Protein AF-A0A7X8CY61-F1 (afdb_monomer_lite)

Sequence (124 aa):
LLTADPGDLARRIRNAGAVFLGAGAAEVLGDYGTGPNHVLPTGGHARLAGGLSALSFLRVRTWIRIDDPAAATELYRDAAAFARMEGLEAHARAGEARTRWTVDGQGPGTLKTTREKNQDRGFF

pLDDT: mean 85.88, std 19.73, range [34.59, 98.62]

Structure (mmCIF, N/CA/C/O backbone):
data_AF-A0A7X8CY61-F1
#
_entry.id   AF-A0A7X8CY61-F1
#
loop_
_atom_site.group_PDB
_atom_site.id
_atom_site.type_symbol
_atom_site.label_atom_id
_atom_site.label_alt_id
_atom_site.label_comp_id
_atom_site.label_asym_id
_atom_site.label_entity_id
_atom_site.label_seq_id
_atom_site.pdbx_PDB_ins_code
_atom_site.Cartn_x
_atom_site.Cartn_y
_atom_site.Cartn_z
_atom_site.occupancy
_atom_site.B_iso_or_equiv
_atom_site.auth_seq_id
_atom_site.auth_comp_id
_atom_site.auth_asym_id
_atom_site.auth_atom_id
_atom_site.pdbx_PDB_model_num
ATOM 1 N N . LEU A 1 1 ? 9.466 -2.439 -23.579 1.00 96.19 1 LEU A N 1
ATOM 2 C CA . LEU A 1 1 ? 8.445 -2.367 -24.646 1.00 96.19 1 LEU A CA 1
ATOM 3 C C . LEU A 1 1 ? 9.081 -1.734 -25.868 1.00 96.19 1 LEU A C 1
ATOM 5 O O . LEU A 1 1 ? 9.403 -0.553 -25.823 1.00 96.19 1 LEU A O 1
ATOM 9 N N . LEU A 1 2 ? 9.298 -2.521 -26.920 1.00 96.69 2 LEU A N 1
ATOM 10 C CA . LEU A 1 2 ? 9.880 -2.057 -28.178 1.00 96.69 2 LEU A CA 1
ATOM 11 C C . LEU A 1 2 ? 8.815 -2.159 -29.276 1.00 96.69 2 LEU A C 1
ATOM 13 O O . LEU A 1 2 ? 8.692 -3.177 -29.947 1.00 96.69 2 LEU A O 1
ATOM 17 N N . THR A 1 3 ? 7.986 -1.126 -29.380 1.00 95.88 3 THR A N 1
ATOM 18 C CA . THR A 1 3 ? 6.873 -1.012 -30.335 1.00 95.88 3 THR A CA 1
ATOM 19 C C . THR A 1 3 ? 6.821 0.416 -30.878 1.00 95.88 3 THR A C 1
ATOM 21 O O . THR A 1 3 ? 7.485 1.299 -30.335 1.00 95.88 3 THR A O 1
ATOM 24 N N . ALA A 1 4 ? 6.038 0.649 -31.938 1.00 95.62 4 ALA A N 1
ATOM 25 C CA . ALA A 1 4 ? 5.854 1.990 -32.503 1.00 95.62 4 ALA A CA 1
ATOM 26 C C . ALA A 1 4 ? 5.215 2.969 -31.500 1.00 95.62 4 ALA A C 1
ATOM 28 O O . ALA A 1 4 ? 5.624 4.122 -31.431 1.00 95.62 4 ALA A O 1
ATOM 29 N N . ASP A 1 5 ? 4.271 2.484 -30.684 1.00 94.94 5 ASP A N 1
ATOM 30 C CA . ASP A 1 5 ? 3.683 3.231 -29.570 1.00 94.94 5 ASP A CA 1
ATOM 31 C C . ASP A 1 5 ? 3.811 2.429 -28.258 1.00 94.94 5 ASP A C 1
ATOM 33 O O . ASP A 1 5 ? 2.964 1.583 -27.940 1.00 94.94 5 ASP A O 1
ATOM 37 N N . PRO A 1 6 ? 4.913 2.600 -27.506 1.00 96.88 6 PRO A N 1
ATOM 38 C CA . PRO A 1 6 ? 5.101 1.917 -26.231 1.00 96.88 6 PRO A CA 1
ATOM 39 C C . PRO A 1 6 ? 4.254 2.536 -25.110 1.00 96.88 6 PRO A C 1
ATOM 41 O O . PRO A 1 6 ? 3.982 1.851 -24.124 1.00 96.88 6 PRO A O 1
ATOM 44 N N . GLY A 1 7 ? 3.827 3.797 -25.245 1.00 96.25 7 GLY A N 1
ATOM 45 C CA . GLY A 1 7 ? 3.049 4.509 -24.231 1.00 96.25 7 GLY A CA 1
ATOM 46 C C . GLY A 1 7 ? 1.631 3.961 -24.114 1.00 96.25 7 GLY A C 1
ATOM 47 O O . GLY A 1 7 ? 1.171 3.655 -23.010 1.00 96.25 7 GLY A O 1
ATOM 48 N N . ASP A 1 8 ? 0.971 3.740 -25.249 1.00 96.56 8 ASP A N 1
ATOM 49 C CA . ASP A 1 8 ? -0.367 3.149 -25.276 1.00 96.56 8 ASP A CA 1
ATOM 50 C C . ASP A 1 8 ? -0.385 1.712 -24.748 1.00 96.56 8 ASP A C 1
ATOM 52 O O . ASP A 1 8 ? -1.303 1.316 -24.023 1.00 96.56 8 ASP A O 1
ATOM 56 N N . LEU A 1 9 ? 0.660 0.929 -25.032 1.00 96.25 9 LEU A N 1
ATOM 57 C CA . LEU A 1 9 ? 0.784 -0.411 -24.467 1.00 96.25 9 LEU A CA 1
ATOM 58 C C . LEU A 1 9 ? 1.061 -0.370 -22.957 1.00 96.25 9 LEU A C 1
ATOM 60 O O . LEU A 1 9 ? 0.472 -1.157 -22.216 1.00 96.25 9 LEU A O 1
ATOM 64 N N . ALA A 1 10 ? 1.898 0.559 -22.487 1.00 97.12 10 ALA A N 1
ATOM 65 C CA . ALA A 1 10 ? 2.200 0.715 -21.066 1.00 97.12 10 ALA A CA 1
ATOM 66 C C . ALA A 1 10 ? 0.944 0.999 -20.232 1.00 97.12 10 ALA A C 1
ATOM 68 O O . ALA A 1 10 ? 0.770 0.399 -19.174 1.00 97.12 10 ALA A O 1
ATOM 69 N N . ARG A 1 11 ? 0.017 1.823 -20.741 1.00 96.50 11 ARG A N 1
ATOM 70 C CA . ARG A 1 11 ? -1.273 2.118 -20.081 1.00 96.50 11 ARG A CA 1
ATOM 71 C C . ARG A 1 11 ? -2.155 0.884 -19.870 1.00 96.50 11 ARG A C 1
ATOM 73 O O . ARG A 1 11 ? -3.039 0.899 -19.020 1.00 96.50 11 ARG A O 1
ATOM 80 N N . ARG A 1 12 ? -1.934 -0.184 -20.641 1.00 96.75 12 ARG A N 1
ATOM 81 C CA . ARG A 1 12 ? -2.684 -1.447 -20.548 1.00 96.75 12 ARG A CA 1
ATOM 82 C C . ARG A 1 12 ? -2.034 -2.450 -19.591 1.00 96.75 12 ARG A C 1
ATOM 84 O O . ARG A 1 12 ? -2.643 -3.479 -19.288 1.00 96.75 12 ARG A O 1
ATOM 91 N N . ILE A 1 13 ? -0.811 -2.189 -19.122 1.00 96.56 13 ILE A N 1
ATOM 92 C CA . ILE A 1 13 ? -0.110 -3.054 -18.171 1.00 96.56 13 ILE A CA 1
ATOM 93 C C . ILE A 1 13 ? -0.723 -2.860 -16.788 1.00 96.56 13 ILE A C 1
ATOM 95 O O . ILE A 1 13 ? -0.705 -1.771 -16.229 1.00 96.56 13 ILE A O 1
ATOM 99 N N . ARG A 1 14 ? -1.242 -3.951 -16.219 1.00 96.12 14 ARG A 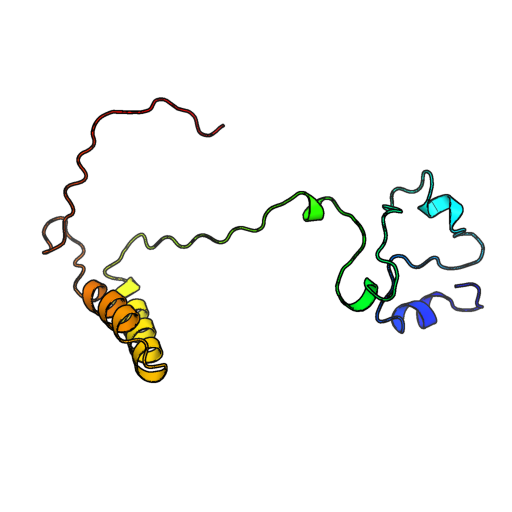N 1
ATOM 100 C CA . ARG A 1 14 ? -1.806 -3.947 -14.861 1.00 96.12 14 ARG A CA 1
ATOM 101 C C . ARG A 1 14 ? -0.771 -4.246 -13.782 1.00 96.12 14 ARG A C 1
ATOM 103 O O . ARG A 1 14 ? -0.904 -3.745 -12.678 1.00 96.12 14 ARG A O 1
ATOM 110 N N . ASN A 1 15 ? 0.217 -5.091 -14.088 1.00 97.06 15 ASN A N 1
ATOM 111 C CA . ASN A 1 15 ? 1.193 -5.582 -13.115 1.00 97.06 15 ASN A CA 1
ATOM 112 C C . ASN A 1 15 ? 2.569 -5.704 -13.777 1.00 97.06 15 ASN A C 1
ATOM 114 O O . ASN A 1 15 ? 2.716 -6.464 -14.736 1.00 97.06 15 ASN A O 1
ATOM 118 N N . ALA A 1 16 ? 3.560 -4.985 -13.259 1.00 96.25 16 ALA A N 1
ATOM 119 C CA . ALA A 1 16 ? 4.965 -5.084 -13.646 1.00 96.25 16 ALA A CA 1
ATOM 120 C C . ALA A 1 16 ? 5.839 -4.528 -12.512 1.00 96.25 16 ALA A C 1
ATOM 122 O O . ALA A 1 16 ? 5.431 -3.583 -11.843 1.00 96.25 16 ALA A O 1
ATOM 123 N N . GLY A 1 17 ? 7.028 -5.103 -12.300 1.00 94.50 17 GLY A N 1
ATOM 124 C CA . GLY A 1 17 ? 7.997 -4.562 -11.338 1.00 94.50 17 GLY A CA 1
ATOM 125 C C . GLY A 1 17 ? 8.614 -3.246 -11.824 1.00 94.50 17 GLY A C 1
ATOM 126 O O . GLY A 1 17 ? 8.672 -2.274 -11.080 1.00 94.50 17 GLY A O 1
ATOM 127 N N . ALA A 1 18 ? 9.001 -3.205 -13.097 1.00 94.88 18 ALA A N 1
ATOM 128 C CA . ALA A 1 18 ? 9.419 -2.009 -13.815 1.00 94.88 18 ALA A CA 1
ATOM 129 C C . ALA A 1 18 ? 8.989 -2.131 -15.283 1.00 94.88 18 ALA A C 1
ATOM 131 O O . ALA A 1 18 ? 8.824 -3.240 -15.800 1.00 94.88 18 ALA A O 1
ATOM 132 N N . VAL A 1 19 ? 8.792 -0.999 -15.958 1.00 95.62 19 VAL A N 1
ATOM 133 C CA . VAL A 1 19 ? 8.431 -0.959 -17.379 1.00 95.62 19 VAL A CA 1
ATOM 134 C C . VAL A 1 19 ? 9.382 -0.020 -18.103 1.00 95.62 19 VAL A C 1
ATOM 136 O O . VAL A 1 19 ? 9.460 1.164 -17.795 1.00 95.62 19 VAL A O 1
ATOM 139 N N . PHE A 1 20 ? 10.068 -0.556 -19.104 1.00 96.31 20 PHE A N 1
ATOM 140 C CA . PHE A 1 20 ? 11.001 0.180 -19.947 1.00 96.31 20 PHE A CA 1
ATOM 141 C C . PHE A 1 20 ? 10.350 0.488 -21.300 1.00 96.31 20 PHE A C 1
ATOM 143 O O . PHE A 1 20 ? 9.766 -0.413 -21.909 1.00 96.31 20 PHE A O 1
ATOM 150 N N . LEU A 1 21 ? 10.406 1.736 -21.775 1.00 96.81 21 LEU A N 1
ATOM 151 C CA . LEU A 1 21 ? 9.644 2.210 -22.941 1.00 96.81 21 LEU A CA 1
ATOM 152 C C . LEU A 1 21 ? 10.563 2.680 -24.078 1.00 96.81 21 LEU A C 1
ATOM 154 O O . LEU A 1 21 ? 11.287 3.659 -23.931 1.00 96.81 21 LEU A O 1
ATOM 158 N N . GLY A 1 22 ? 10.476 2.025 -25.236 1.00 96.38 22 GLY A N 1
ATOM 159 C CA . GLY A 1 22 ? 11.231 2.384 -26.437 1.00 96.38 22 GLY A CA 1
ATOM 160 C C . GLY A 1 22 ? 12.673 1.865 -26.459 1.00 96.38 22 GLY A C 1
ATOM 161 O O . GLY A 1 22 ? 13.167 1.286 -25.495 1.00 96.38 22 GLY A O 1
ATOM 162 N N . ALA A 1 23 ? 13.346 2.069 -27.595 1.00 94.88 23 ALA A N 1
ATOM 163 C CA . ALA A 1 23 ? 14.682 1.527 -27.861 1.00 94.88 23 ALA A CA 1
ATOM 164 C C . ALA A 1 23 ? 15.787 2.115 -26.966 1.00 94.88 23 ALA A C 1
ATOM 166 O O . ALA A 1 23 ? 16.779 1.445 -26.703 1.00 94.88 23 ALA A O 1
ATOM 167 N N . GLY A 1 24 ? 15.620 3.355 -26.496 1.00 94.06 24 GLY A N 1
ATOM 168 C CA . GLY A 1 24 ? 16.599 4.024 -25.633 1.00 94.06 24 GLY A CA 1
ATOM 169 C C . GLY A 1 24 ? 16.525 3.616 -24.159 1.00 94.06 24 GLY A C 1
ATOM 170 O O . GLY A 1 24 ? 17.482 3.831 -23.423 1.00 94.06 24 GLY A O 1
ATOM 171 N N . ALA A 1 25 ? 15.415 3.020 -23.715 1.00 94.31 25 ALA A N 1
ATOM 172 C CA . ALA A 1 25 ? 15.225 2.589 -22.333 1.00 94.31 25 ALA A CA 1
ATOM 173 C C . ALA A 1 25 ? 15.646 1.121 -22.176 1.00 94.31 25 ALA A C 1
ATOM 175 O O . ALA A 1 25 ? 14.808 0.234 -22.038 1.00 94.31 25 ALA A O 1
ATOM 176 N N . ALA A 1 26 ? 16.946 0.843 -22.255 1.00 93.12 26 ALA A N 1
ATOM 177 C CA . ALA A 1 26 ? 17.460 -0.502 -22.011 1.00 93.12 26 ALA A CA 1
ATOM 178 C C . ALA A 1 26 ? 17.366 -0.873 -20.518 1.00 93.12 26 ALA A C 1
ATOM 180 O O . ALA A 1 26 ? 17.545 -0.015 -19.656 1.00 93.12 26 ALA A O 1
ATOM 181 N N . GLU A 1 27 ? 17.141 -2.154 -20.215 1.00 94.81 27 GLU A N 1
ATOM 182 C CA . GLU A 1 27 ? 17.077 -2.685 -18.839 1.00 94.81 27 GLU A CA 1
ATOM 183 C C . GLU A 1 27 ? 18.312 -2.306 -18.011 1.00 94.81 27 GLU A C 1
ATOM 185 O O . GLU A 1 27 ? 18.174 -1.839 -16.885 1.00 94.81 27 GLU A O 1
ATOM 190 N N . VAL A 1 28 ? 19.503 -2.385 -18.618 1.00 94.94 28 VAL A N 1
ATOM 191 C CA . VAL A 1 28 ? 20.785 -2.043 -17.979 1.00 94.94 28 VAL A CA 1
ATOM 192 C C . VAL A 1 28 ? 20.796 -0.645 -17.355 1.00 94.94 28 VAL A C 1
ATOM 194 O O . VAL A 1 28 ? 21.470 -0.420 -16.357 1.00 94.94 28 VAL A O 1
ATOM 197 N N . LEU A 1 29 ? 20.033 0.299 -17.911 1.00 93.81 29 LEU A N 1
ATOM 198 C CA . LEU A 1 29 ? 19.913 1.643 -17.354 1.00 93.81 29 LEU A CA 1
ATOM 199 C C . LEU A 1 29 ? 19.099 1.642 -16.052 1.00 93.81 29 LEU A C 1
ATOM 201 O O . LEU A 1 29 ? 19.397 2.409 -15.140 1.00 93.81 29 LEU A O 1
ATOM 205 N N . GLY A 1 30 ? 18.075 0.794 -15.943 1.00 91.75 30 GLY A N 1
ATOM 206 C CA . GLY A 1 30 ? 17.313 0.608 -14.703 1.00 91.75 30 GLY A CA 1
ATOM 207 C C . GLY A 1 30 ? 18.097 -0.155 -13.643 1.00 91.75 30 GLY A C 1
ATOM 208 O O . GLY A 1 30 ? 17.960 0.143 -12.460 1.00 91.75 30 GLY A O 1
ATOM 209 N N . ASP A 1 31 ? 18.961 -1.074 -14.070 1.00 94.62 31 ASP A N 1
ATOM 210 C CA . ASP A 1 31 ? 19.863 -1.787 -13.167 1.00 94.62 31 ASP A CA 1
ATOM 211 C C . ASP A 1 31 ? 20.984 -0.890 -12.645 1.00 94.62 31 ASP A C 1
ATOM 213 O O . ASP A 1 31 ? 21.441 -1.065 -11.512 1.00 94.62 31 ASP A O 1
ATOM 217 N N . TYR A 1 32 ? 21.412 0.079 -13.461 1.00 93.38 32 TYR A N 1
ATOM 218 C CA . TYR A 1 32 ? 22.556 0.932 -13.180 1.00 93.38 32 TYR A CA 1
ATOM 219 C C . TYR A 1 32 ? 22.323 2.388 -13.599 1.00 93.38 32 TYR A C 1
ATOM 221 O O . TYR A 1 32 ? 22.163 2.721 -14.770 1.00 93.38 32 TYR A O 1
ATOM 229 N N . GLY A 1 33 ? 22.430 3.300 -12.632 1.00 83.69 33 GLY A N 1
ATOM 230 C CA . GLY A 1 33 ? 22.704 4.715 -12.896 1.00 83.69 33 GLY A CA 1
ATOM 231 C C . GLY A 1 33 ? 21.508 5.615 -13.220 1.00 83.69 33 GLY A C 1
ATOM 232 O O . GLY A 1 33 ? 21.680 6.829 -13.152 1.00 83.69 33 GLY A O 1
ATOM 233 N N . THR A 1 34 ? 20.306 5.095 -13.507 1.00 87.00 34 THR A N 1
ATOM 234 C CA . THR A 1 34 ? 19.136 5.969 -13.778 1.00 87.00 34 THR A CA 1
ATOM 235 C C . THR A 1 34 ? 18.214 6.221 -12.587 1.00 87.00 34 THR A C 1
ATOM 237 O O . THR A 1 34 ? 17.336 7.077 -12.679 1.00 87.00 34 THR A O 1
ATOM 240 N N . GLY A 1 35 ? 18.427 5.542 -11.453 1.00 85.06 35 GLY A N 1
ATOM 241 C CA . GLY A 1 35 ? 17.745 5.830 -10.184 1.00 85.06 35 GLY A CA 1
ATOM 242 C C . GLY A 1 35 ? 16.629 4.871 -9.732 1.00 85.06 35 GLY A C 1
ATOM 243 O O . GLY A 1 35 ? 16.442 4.775 -8.516 1.00 85.06 35 GLY A O 1
ATOM 244 N N . PRO A 1 36 ? 15.894 4.142 -10.604 1.00 89.12 36 PRO A N 1
ATOM 245 C CA . PRO A 1 36 ? 14.986 3.088 -10.159 1.00 89.12 36 PRO A CA 1
ATOM 246 C C . PRO A 1 36 ? 15.692 2.014 -9.328 1.00 89.12 36 PRO A C 1
ATOM 248 O O . PRO A 1 36 ? 16.894 1.793 -9.451 1.00 89.12 36 PRO A O 1
ATOM 251 N N . ASN A 1 37 ? 14.926 1.323 -8.485 1.00 93.31 37 ASN A N 1
ATOM 252 C CA . ASN A 1 37 ? 15.444 0.199 -7.719 1.00 93.31 37 ASN A CA 1
ATOM 253 C C . ASN A 1 37 ? 15.272 -1.103 -8.514 1.00 93.31 37 ASN A C 1
ATOM 255 O O . ASN A 1 37 ? 14.149 -1.448 -8.883 1.00 93.31 37 ASN A O 1
ATOM 259 N N . HIS A 1 38 ? 16.362 -1.837 -8.741 1.00 95.69 38 HIS A N 1
ATOM 260 C CA . HIS A 1 38 ? 16.334 -3.110 -9.471 1.00 95.69 38 HIS A CA 1
ATOM 261 C C . HIS A 1 38 ? 15.927 -4.326 -8.617 1.00 95.69 38 HIS A C 1
ATOM 263 O O . HIS A 1 38 ? 15.773 -5.432 -9.132 1.00 95.69 38 HIS A O 1
ATOM 269 N N . VAL A 1 39 ? 15.698 -4.148 -7.309 1.00 97.00 39 VAL A N 1
ATOM 270 C CA . VAL A 1 39 ? 15.140 -5.194 -6.444 1.00 97.00 39 VAL A CA 1
ATOM 271 C C . VAL A 1 39 ? 13.629 -5.228 -6.663 1.00 97.00 39 VAL A C 1
ATOM 273 O O . VAL A 1 39 ? 12.852 -4.531 -6.003 1.00 97.00 39 VAL A O 1
ATOM 276 N N . LEU A 1 40 ? 13.220 -6.027 -7.646 1.00 97.19 40 LEU A N 1
ATOM 277 C CA . LEU A 1 40 ? 11.849 -6.114 -8.141 1.00 97.19 40 LEU A CA 1
ATOM 278 C C . LEU A 1 40 ? 11.188 -7.459 -7.788 1.00 97.19 40 LEU A C 1
ATOM 280 O O . LEU A 1 40 ? 11.870 -8.478 -7.659 1.00 97.19 40 LEU A O 1
ATOM 284 N N . PRO A 1 41 ? 9.850 -7.501 -7.653 1.00 96.25 41 PRO A N 1
ATOM 285 C CA . PRO A 1 41 ? 9.125 -8.737 -7.377 1.00 96.25 41 PRO A CA 1
ATOM 286 C C . PRO A 1 41 ? 9.168 -9.706 -8.569 1.00 96.25 41 PRO A C 1
ATOM 288 O O . PRO A 1 41 ? 8.794 -9.357 -9.690 1.00 96.25 41 PRO A O 1
ATOM 291 N N . THR A 1 42 ? 9.542 -10.959 -8.308 1.00 95.56 42 THR A N 1
ATOM 292 C CA . THR A 1 42 ? 9.602 -12.051 -9.296 1.00 95.56 42 THR A CA 1
ATOM 293 C C . THR A 1 42 ? 8.538 -13.125 -9.013 1.00 95.56 42 THR A C 1
ATOM 295 O O . THR A 1 42 ? 7.732 -13.001 -8.087 1.00 95.56 42 THR A O 1
ATOM 298 N N . GLY A 1 43 ? 8.436 -14.161 -9.855 1.00 96.12 43 GLY A N 1
ATOM 299 C CA . GLY A 1 43 ? 7.477 -15.261 -9.648 1.00 96.12 43 GLY A CA 1
ATOM 300 C C . GLY A 1 43 ? 6.000 -14.831 -9.652 1.00 96.12 43 GLY A C 1
ATOM 301 O O . GLY A 1 43 ? 5.179 -15.444 -8.982 1.00 96.12 43 GLY A O 1
ATOM 302 N N . GLY A 1 44 ? 5.661 -13.739 -10.351 1.00 95.25 44 GLY A N 1
ATOM 303 C CA . GLY A 1 44 ? 4.296 -13.199 -10.422 1.00 95.25 44 GLY A CA 1
ATOM 304 C C . GLY A 1 44 ? 3.891 -12.259 -9.276 1.00 95.25 44 GLY A C 1
ATOM 305 O O . GLY A 1 44 ? 2.773 -11.739 -9.292 1.00 95.25 44 GLY A O 1
ATOM 306 N N . HIS A 1 45 ? 4.783 -11.973 -8.322 1.00 96.81 45 HIS A N 1
ATOM 307 C CA . HIS A 1 45 ? 4.481 -11.130 -7.155 1.00 96.81 45 HIS A CA 1
ATOM 308 C C . HIS A 1 45 ? 4.247 -9.649 -7.479 1.00 96.81 45 HIS A C 1
ATOM 310 O O . HIS A 1 45 ? 3.685 -8.937 -6.651 1.00 96.81 45 HIS A O 1
ATOM 316 N N . ALA A 1 46 ? 4.555 -9.198 -8.702 1.00 96.88 46 ALA A N 1
ATOM 317 C CA . ALA A 1 46 ? 4.182 -7.866 -9.189 1.00 96.88 46 ALA A CA 1
ATOM 318 C C . ALA A 1 46 ? 2.658 -7.609 -9.165 1.00 96.88 46 ALA A C 1
ATOM 320 O O . ALA A 1 46 ? 2.221 -6.478 -9.340 1.00 96.88 46 ALA A O 1
ATOM 321 N N . ARG A 1 47 ? 1.839 -8.655 -8.965 1.00 96.56 47 ARG A N 1
ATOM 322 C CA . ARG A 1 47 ? 0.386 -8.561 -8.740 1.00 96.56 47 ARG A CA 1
ATOM 323 C C . ARG A 1 47 ? -0.007 -8.120 -7.328 1.00 96.56 47 ARG A C 1
ATOM 325 O O . ARG A 1 47 ? -1.167 -7.792 -7.110 1.00 96.56 47 ARG A O 1
ATOM 332 N N . LEU A 1 48 ? 0.917 -8.216 -6.373 1.00 95.81 48 LEU A N 1
ATOM 333 C CA . LEU A 1 48 ? 0.657 -8.050 -4.940 1.00 95.81 48 LEU A CA 1
ATOM 334 C C . LEU A 1 48 ? 1.522 -6.953 -4.315 1.00 95.81 48 LEU A C 1
ATOM 336 O O . LEU A 1 48 ? 1.104 -6.333 -3.342 1.00 95.81 48 LEU A O 1
ATOM 340 N N . ALA A 1 49 ? 2.721 -6.726 -4.852 1.00 94.12 49 ALA A N 1
ATOM 341 C CA . ALA A 1 49 ? 3.678 -5.767 -4.322 1.00 94.12 49 ALA A CA 1
ATOM 342 C C . ALA A 1 49 ? 4.408 -5.023 -5.447 1.00 94.12 49 ALA A C 1
ATOM 344 O O . ALA A 1 49 ? 4.553 -5.536 -6.557 1.00 94.12 49 ALA A O 1
ATOM 345 N N . GLY A 1 50 ? 4.887 -3.818 -5.133 1.00 94.31 50 GLY A N 1
ATOM 346 C CA . GLY A 1 50 ? 5.835 -3.081 -5.968 1.00 94.31 50 GLY A CA 1
ATOM 347 C C . GLY A 1 50 ? 7.286 -3.507 -5.723 1.00 94.31 50 GLY A C 1
ATOM 348 O O . GLY A 1 50 ? 7.564 -4.373 -4.892 1.00 94.31 50 GLY A O 1
ATOM 349 N N . GLY A 1 51 ? 8.214 -2.876 -6.446 1.00 94.94 51 GLY A N 1
ATOM 350 C CA . GLY A 1 51 ? 9.651 -2.974 -6.174 1.00 94.94 51 GLY A CA 1
ATOM 351 C C . GLY A 1 51 ? 10.049 -2.392 -4.815 1.00 94.94 51 GLY A C 1
ATOM 352 O O . GLY A 1 51 ? 9.277 -1.672 -4.173 1.00 94.94 51 GLY A O 1
ATOM 353 N N . LEU A 1 52 ? 11.275 -2.693 -4.385 1.00 95.94 52 LEU A N 1
ATOM 354 C CA . LEU A 1 52 ? 11.858 -2.113 -3.179 1.00 95.94 52 LEU A CA 1
ATOM 355 C C . LEU A 1 52 ? 11.875 -0.581 -3.288 1.00 95.94 52 LEU A C 1
ATOM 357 O O . LEU A 1 52 ? 12.315 -0.012 -4.285 1.00 95.94 52 LEU A O 1
ATOM 361 N N . SER A 1 53 ? 11.404 0.100 -2.248 1.00 94.81 53 SER A N 1
ATOM 362 C CA . SER A 1 53 ? 11.354 1.563 -2.199 1.00 94.81 53 SER A CA 1
ATOM 363 C C . SER A 1 53 ? 11.682 2.068 -0.799 1.00 94.81 53 SER A C 1
ATOM 365 O O . SER A 1 53 ? 11.769 1.284 0.145 1.00 94.81 53 SER A O 1
ATOM 367 N N . ALA A 1 54 ? 11.806 3.386 -0.628 1.00 95.62 54 ALA A N 1
ATOM 368 C CA . ALA A 1 54 ? 11.945 3.983 0.702 1.00 95.62 54 ALA A CA 1
ATOM 369 C C . ALA A 1 54 ? 10.806 3.551 1.650 1.00 95.62 54 ALA A C 1
ATOM 371 O O . ALA A 1 54 ? 11.046 3.308 2.830 1.00 95.62 54 ALA A O 1
ATOM 372 N N . LEU A 1 55 ? 9.587 3.361 1.123 1.00 94.94 55 LEU A N 1
ATOM 373 C CA . LEU A 1 55 ? 8.431 2.907 1.901 1.00 94.94 55 LEU A CA 1
ATOM 374 C C . LEU A 1 55 ? 8.622 1.500 2.481 1.00 94.94 55 LEU A C 1
ATOM 376 O O . LEU A 1 55 ? 8.064 1.204 3.533 1.00 94.94 55 LEU A O 1
ATOM 380 N N . SER A 1 56 ? 9.435 0.651 1.846 1.00 95.69 56 SER A N 1
ATOM 381 C CA . SER A 1 56 ? 9.750 -0.694 2.343 1.00 95.69 56 SER A CA 1
ATOM 382 C C . SER A 1 56 ? 10.523 -0.673 3.666 1.00 95.69 56 SER A C 1
ATOM 384 O O . SER A 1 56 ? 10.496 -1.656 4.403 1.00 95.69 56 SER A O 1
ATOM 386 N N . PHE A 1 57 ? 11.182 0.444 3.984 1.00 96.56 57 PHE A N 1
ATOM 387 C CA . PHE A 1 57 ? 11.927 0.644 5.229 1.00 96.56 57 PHE A CA 1
ATOM 388 C C . PHE A 1 57 ? 11.123 1.406 6.290 1.00 96.56 57 PHE A C 1
ATOM 390 O O . PHE A 1 57 ? 11.597 1.587 7.411 1.00 96.56 57 PHE A O 1
ATOM 397 N N . LEU A 1 58 ? 9.902 1.842 5.967 1.00 97.12 58 LEU A N 1
ATOM 398 C CA . LEU A 1 58 ? 9.018 2.529 6.901 1.00 97.12 58 LEU A CA 1
ATOM 399 C C . LEU A 1 58 ? 8.003 1.559 7.516 1.00 97.12 58 LEU A C 1
ATOM 401 O O . LEU A 1 58 ? 7.587 0.567 6.919 1.00 97.12 58 LEU A O 1
ATOM 405 N N . ARG A 1 59 ? 7.551 1.882 8.730 1.00 96.38 59 ARG A N 1
ATOM 406 C CA . ARG A 1 59 ? 6.400 1.231 9.367 1.00 96.38 59 ARG A CA 1
ATOM 407 C C . ARG A 1 59 ? 5.241 2.215 9.429 1.00 96.38 59 ARG A C 1
ATOM 409 O O . ARG A 1 59 ? 5.309 3.198 10.162 1.00 96.38 59 ARG A O 1
ATOM 416 N N . VAL A 1 60 ? 4.172 1.933 8.687 1.00 95.81 60 VAL A N 1
ATOM 417 C CA . VAL A 1 60 ? 2.933 2.720 8.756 1.00 95.81 60 VAL A CA 1
ATOM 418 C C . VAL A 1 60 ? 2.260 2.466 10.106 1.00 95.81 60 VAL A C 1
ATOM 420 O O . VAL A 1 60 ? 2.009 1.319 10.472 1.00 95.81 60 VAL A O 1
ATOM 423 N N . ARG A 1 61 ? 1.983 3.536 10.858 1.00 96.50 61 ARG A N 1
ATOM 424 C CA . ARG A 1 61 ? 1.290 3.492 12.153 1.00 96.50 61 ARG A CA 1
ATOM 425 C C . ARG A 1 61 ? 0.161 4.511 12.163 1.00 96.50 61 ARG A C 1
ATOM 427 O O . ARG A 1 61 ? 0.376 5.665 11.807 1.00 96.50 61 ARG A O 1
ATOM 434 N N . THR A 1 62 ? -1.011 4.094 12.621 1.00 96.94 62 THR A N 1
ATOM 435 C CA . THR A 1 62 ? -2.164 4.972 12.842 1.00 96.94 62 THR A CA 1
ATOM 436 C C . THR A 1 62 ? -2.314 5.273 14.327 1.00 96.94 62 THR A C 1
ATOM 438 O O . THR A 1 62 ? -2.093 4.399 15.166 1.00 96.94 62 THR A O 1
ATOM 441 N N . TRP A 1 63 ? -2.717 6.500 14.649 1.00 96.62 63 TRP A N 1
ATOM 442 C CA . TRP A 1 63 ? -2.930 6.956 16.020 1.00 96.62 63 TRP A CA 1
ATOM 443 C C . TRP A 1 63 ? -4.290 7.636 16.120 1.00 96.62 63 TRP A C 1
ATOM 445 O O . TRP A 1 63 ? -4.668 8.384 15.221 1.00 96.62 63 TRP A O 1
ATOM 455 N N . ILE A 1 64 ? -5.005 7.390 17.216 1.00 95.44 64 ILE A N 1
ATOM 456 C CA . ILE A 1 64 ? -6.273 8.052 17.528 1.00 95.44 64 ILE A CA 1
ATOM 457 C C . ILE A 1 64 ? -6.124 8.692 18.905 1.00 95.44 64 ILE A C 1
ATOM 459 O O . ILE A 1 64 ? -5.713 8.030 19.859 1.00 95.44 64 ILE A O 1
ATOM 463 N N . ARG A 1 65 ? -6.456 9.980 18.997 1.00 94.50 65 ARG A N 1
ATOM 464 C CA . ARG A 1 65 ? -6.508 10.747 20.243 1.00 94.50 65 ARG A CA 1
ATOM 465 C C . ARG A 1 65 ? -7.864 11.438 20.323 1.00 94.50 65 ARG A C 1
ATOM 467 O O . ARG A 1 65 ? -8.262 12.098 19.369 1.00 94.50 65 ARG A O 1
ATOM 474 N N . ILE A 1 66 ? -8.548 11.268 21.450 1.00 90.62 66 ILE A N 1
ATOM 475 C CA . ILE A 1 66 ? -9.802 11.954 21.766 1.00 90.62 66 ILE A CA 1
ATOM 476 C C . ILE A 1 66 ? -9.489 12.938 22.890 1.00 90.62 66 ILE A C 1
ATOM 478 O O . ILE A 1 66 ? -9.239 12.520 24.019 1.00 90.62 66 ILE A O 1
ATOM 482 N N . ASP A 1 67 ? -9.449 14.225 22.548 1.00 90.50 67 ASP A N 1
ATOM 483 C CA . ASP A 1 67 ? -9.102 15.299 23.489 1.00 90.50 67 ASP A CA 1
ATOM 484 C C . ASP A 1 67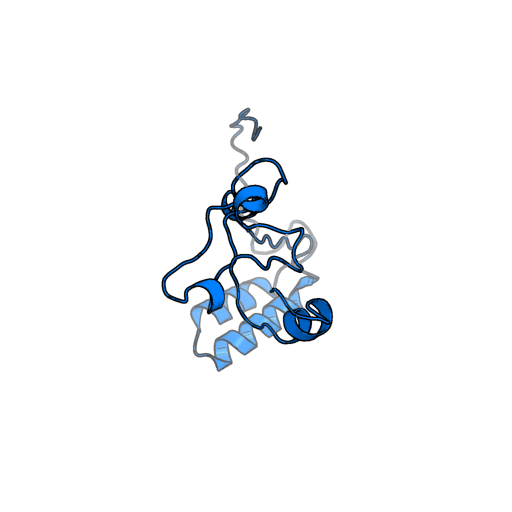 ? -10.271 15.676 24.403 1.00 90.50 67 ASP A C 1
ATOM 486 O O . ASP A 1 67 ? -10.059 16.004 25.567 1.00 90.50 67 ASP A O 1
ATOM 490 N N . ASP A 1 68 ? -11.499 15.558 23.895 1.00 90.50 68 ASP A N 1
ATOM 491 C CA . ASP A 1 68 ? -12.729 15.715 24.666 1.00 90.50 68 ASP A CA 1
ATOM 492 C C . ASP A 1 68 ? -13.560 14.421 24.589 1.00 90.50 68 ASP A C 1
ATOM 494 O O . ASP A 1 68 ? -14.314 14.201 23.633 1.00 90.50 68 ASP A O 1
ATOM 498 N N . PRO A 1 69 ? -13.417 13.524 25.582 1.00 91.06 69 PRO A N 1
ATOM 499 C CA . PRO A 1 69 ? -14.210 12.305 25.649 1.00 91.06 69 PRO A CA 1
ATOM 500 C C . PRO A 1 69 ? -15.716 12.556 25.768 1.00 91.06 69 PRO A C 1
ATOM 502 O O . PRO A 1 69 ? -16.486 11.721 25.303 1.00 91.06 69 PRO A O 1
ATOM 505 N N . ALA A 1 70 ? -16.150 13.673 26.358 1.00 90.56 70 ALA A N 1
ATOM 506 C CA . ALA A 1 70 ? -17.572 13.977 26.485 1.00 90.56 70 ALA A CA 1
ATOM 507 C C . ALA A 1 70 ? -18.174 14.321 25.115 1.00 90.56 70 ALA A C 1
ATOM 509 O O . ALA A 1 70 ? -19.224 13.784 24.754 1.00 90.56 70 ALA A O 1
ATOM 510 N N . ALA A 1 71 ? -17.470 15.118 24.306 1.00 92.06 71 ALA A N 1
ATOM 511 C CA . ALA A 1 71 ? -17.867 15.405 22.926 1.00 92.06 71 ALA A CA 1
ATOM 512 C C . ALA A 1 71 ? -17.871 14.153 22.023 1.00 92.06 71 ALA A C 1
ATOM 514 O O . ALA A 1 71 ? -18.630 14.090 21.059 1.00 92.06 71 ALA A O 1
ATOM 515 N N . ALA A 1 72 ? -17.073 13.129 22.348 1.00 95.00 72 ALA A N 1
ATOM 516 C CA . ALA A 1 72 ? -17.033 11.859 21.616 1.00 95.00 72 ALA A CA 1
ATOM 517 C C . ALA A 1 72 ? -18.121 10.844 22.034 1.00 95.00 72 ALA A C 1
ATOM 519 O O . ALA A 1 72 ? -18.086 9.696 21.589 1.00 95.00 72 ALA A O 1
ATOM 520 N N . THR A 1 73 ? -19.089 11.232 22.872 1.00 94.62 73 THR A N 1
ATOM 521 C CA . THR A 1 73 ? -20.114 10.317 23.409 1.00 94.62 73 THR A CA 1
ATOM 522 C C . THR A 1 73 ? -20.873 9.551 22.326 1.00 94.62 73 THR A C 1
ATOM 524 O O . THR A 1 73 ? -21.047 8.339 22.463 1.00 94.62 73 THR A O 1
ATOM 527 N N . GLU A 1 74 ? -21.280 10.211 21.240 1.00 96.12 74 GLU A N 1
ATOM 528 C CA . GLU A 1 74 ? -21.996 9.537 20.147 1.00 96.12 74 GLU A CA 1
ATOM 529 C C . GLU A 1 74 ? -21.111 8.513 19.422 1.00 96.12 74 GLU A C 1
ATOM 531 O O . GLU A 1 74 ? -21.559 7.401 19.168 1.00 96.12 74 GLU A O 1
ATOM 536 N N . LEU A 1 75 ? -19.816 8.797 19.225 1.00 96.56 75 LEU A N 1
ATOM 537 C CA . LEU A 1 75 ? -18.876 7.824 18.648 1.00 96.56 75 LEU A CA 1
ATOM 538 C C . LEU A 1 75 ? -18.753 6.564 19.515 1.00 96.56 75 LEU A C 1
ATOM 540 O O . LEU A 1 75 ? -18.659 5.452 18.994 1.00 96.56 75 LEU A O 1
ATOM 544 N N . TYR A 1 76 ? -18.764 6.7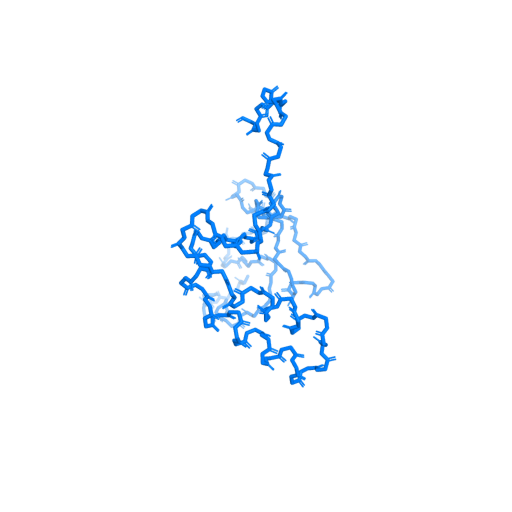14 20.843 1.00 97.19 76 TYR A N 1
ATOM 545 C CA . TYR A 1 76 ? -18.751 5.565 21.749 1.00 97.19 76 TYR A CA 1
ATOM 546 C C . TYR A 1 76 ? -20.054 4.761 21.699 1.00 97.19 76 TYR A C 1
ATOM 548 O O . TYR A 1 76 ? -20.005 3.535 21.823 1.00 97.19 76 TYR A O 1
ATOM 556 N N . ARG A 1 77 ? -21.203 5.428 21.516 1.00 97.38 77 ARG A N 1
ATOM 557 C CA . ARG A 1 77 ? -22.511 4.772 21.354 1.00 97.38 77 ARG A CA 1
ATOM 558 C C . ARG A 1 77 ? -22.577 3.989 20.048 1.00 97.38 77 ARG A C 1
ATOM 560 O O . ARG A 1 77 ? -22.948 2.819 20.080 1.00 97.38 77 ARG A O 1
ATOM 567 N N . ASP A 1 78 ? -22.137 4.589 18.948 1.00 98.06 78 ASP A N 1
ATOM 568 C CA . ASP A 1 78 ? -22.086 3.939 17.637 1.00 98.06 78 ASP A CA 1
ATOM 569 C C . ASP A 1 78 ? -21.177 2.710 17.672 1.00 98.06 78 ASP A C 1
ATOM 571 O O . ASP A 1 78 ? -21.589 1.611 17.298 1.00 98.06 78 A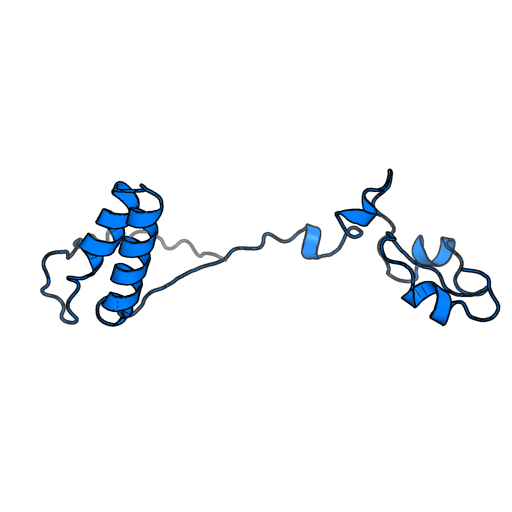SP A O 1
ATOM 575 N N . ALA A 1 79 ? -19.959 2.860 18.206 1.00 97.94 79 ALA A N 1
ATOM 576 C CA . ALA A 1 79 ? -19.024 1.747 18.351 1.00 97.94 79 ALA A CA 1
ATOM 577 C C . ALA A 1 79 ? -19.611 0.611 19.204 1.00 97.94 79 ALA A C 1
ATOM 579 O O . ALA A 1 79 ? -19.419 -0.564 18.885 1.00 97.94 79 ALA A O 1
ATOM 580 N N . ALA A 1 80 ? -20.354 0.940 20.266 1.00 98.31 80 ALA A N 1
ATOM 581 C CA . ALA A 1 80 ? -21.013 -0.065 21.087 1.00 98.31 80 ALA A CA 1
ATOM 582 C C . ALA A 1 80 ? -22.156 -0.777 20.350 1.00 98.31 80 ALA A C 1
ATOM 584 O O . ALA A 1 80 ? -22.280 -1.998 20.457 1.00 98.31 80 ALA A O 1
ATOM 585 N N . ALA A 1 81 ? -22.955 -0.043 19.573 1.00 98.44 81 ALA A N 1
ATOM 586 C CA . ALA A 1 81 ? -24.027 -0.610 18.764 1.00 98.44 81 ALA A CA 1
ATOM 587 C C . ALA A 1 81 ? -23.481 -1.576 17.700 1.00 98.44 81 ALA A C 1
ATOM 589 O O . ALA A 1 81 ? -23.963 -2.707 17.606 1.00 98.44 81 ALA A O 1
ATOM 590 N N . PHE A 1 82 ? -22.431 -1.184 16.967 1.00 98.62 82 PHE A N 1
ATOM 591 C CA . PHE A 1 82 ? -21.749 -2.072 16.017 1.00 98.62 82 PHE A CA 1
ATOM 592 C C . PHE A 1 82 ? -21.196 -3.320 16.705 1.00 98.62 82 PHE A C 1
ATOM 594 O O . PHE A 1 82 ? -21.479 -4.435 16.271 1.00 98.62 82 PHE A O 1
ATOM 601 N N . ALA A 1 83 ? -20.509 -3.156 17.838 1.00 98.56 83 ALA A N 1
ATOM 602 C CA . ALA A 1 83 ? -19.975 -4.286 18.589 1.00 98.56 83 ALA A CA 1
ATOM 603 C C . ALA A 1 83 ? -21.071 -5.263 19.056 1.00 98.56 83 ALA A C 1
ATOM 605 O O . ALA A 1 83 ? -20.850 -6.473 19.038 1.00 98.56 83 ALA A O 1
ATOM 606 N N . ARG A 1 84 ? -22.266 -4.780 19.436 1.00 98.25 84 ARG A N 1
ATOM 607 C CA . ARG A 1 84 ? -23.404 -5.659 19.775 1.00 98.25 84 ARG A CA 1
ATOM 608 C C . ARG A 1 84 ? -23.934 -6.410 18.555 1.00 98.25 84 ARG A C 1
ATOM 610 O O . ARG A 1 84 ? -24.214 -7.599 18.677 1.00 98.25 84 ARG A O 1
ATOM 617 N N . MET A 1 85 ? -24.036 -5.757 17.396 1.00 98.50 85 MET A N 1
ATOM 618 C CA . MET A 1 85 ? -24.454 -6.416 16.149 1.00 98.50 85 MET A CA 1
ATOM 619 C C . MET A 1 85 ? -23.475 -7.516 15.713 1.00 98.50 85 MET A C 1
ATOM 621 O O . MET A 1 85 ? -23.899 -8.527 15.164 1.00 98.50 85 MET A O 1
ATOM 625 N N . GLU A 1 86 ? -22.186 -7.357 16.015 1.00 98.50 86 GLU A N 1
ATOM 626 C CA . GLU A 1 86 ? -21.141 -8.354 15.748 1.00 98.50 86 GLU A CA 1
ATOM 627 C C . GLU A 1 86 ? -21.016 -9.437 16.842 1.00 98.50 86 GLU A C 1
ATOM 629 O O . GLU A 1 86 ? -20.203 -10.352 16.720 1.00 98.50 86 GLU A O 1
ATOM 634 N N . GLY A 1 87 ? -21.798 -9.359 17.928 1.00 98.19 87 GLY A N 1
ATOM 635 C CA . GLY A 1 87 ? -21.722 -10.296 19.058 1.00 98.19 87 GLY A CA 1
ATOM 636 C C . GLY A 1 87 ? -20.508 -10.094 19.982 1.00 98.19 87 GLY A C 1
ATOM 637 O O . GLY A 1 87 ? -20.187 -10.967 20.789 1.00 98.19 87 GLY A O 1
ATO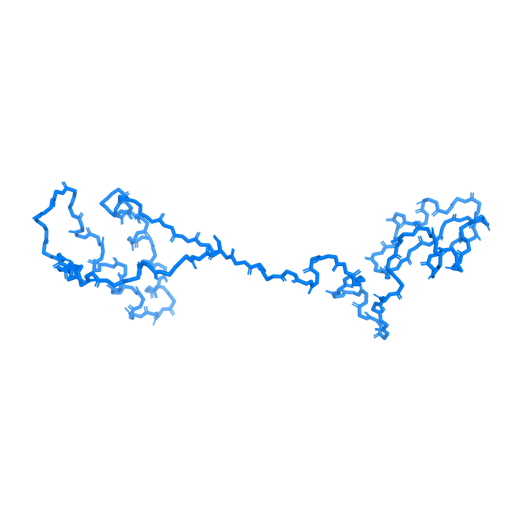M 638 N N . LEU A 1 88 ? -19.830 -8.946 19.903 1.00 98.56 88 LEU A N 1
ATOM 639 C CA . LEU A 1 88 ? -18.626 -8.602 20.667 1.00 98.56 88 LEU A CA 1
ATOM 640 C C . LEU A 1 88 ? -18.960 -7.829 21.957 1.00 98.56 88 LEU A C 1
ATOM 642 O O . LEU A 1 88 ? -18.628 -6.652 22.117 1.00 98.56 88 LEU A O 1
ATOM 646 N N . GLU A 1 89 ? -19.573 -8.503 22.932 1.00 98.25 89 GLU A N 1
ATOM 647 C CA . GLU A 1 89 ? -20.101 -7.866 24.155 1.00 98.25 89 GLU A CA 1
ATOM 648 C C . GLU A 1 89 ? -19.047 -7.076 24.960 1.00 98.25 89 GLU A C 1
ATOM 650 O O . GLU A 1 89 ? -19.332 -5.999 25.485 1.00 98.25 89 GLU A O 1
ATOM 655 N N . ALA A 1 90 ? -17.805 -7.567 25.043 1.00 98.19 90 ALA A N 1
ATOM 656 C CA . ALA A 1 90 ? -16.734 -6.864 25.755 1.00 98.19 90 ALA A CA 1
ATOM 657 C C . ALA A 1 90 ? -16.365 -5.522 25.092 1.00 98.19 90 ALA A C 1
ATOM 659 O O . ALA A 1 90 ? -16.091 -4.545 25.791 1.00 98.19 90 ALA A O 1
ATOM 660 N N . HIS A 1 91 ? -16.400 -5.455 23.757 1.00 98.19 91 HIS A N 1
ATOM 661 C CA . HIS A 1 91 ? -16.156 -4.218 23.013 1.00 98.19 91 HIS A CA 1
ATOM 662 C C . HIS A 1 91 ? -17.316 -3.236 23.205 1.00 98.19 91 HIS A C 1
ATOM 664 O O . HIS A 1 91 ? -17.079 -2.058 23.476 1.00 98.19 91 HIS A O 1
ATOM 670 N N . ALA A 1 92 ? -18.560 -3.729 23.174 1.00 98.38 92 ALA A N 1
ATOM 671 C CA . ALA A 1 92 ? -19.742 -2.907 23.416 1.00 98.38 92 ALA A CA 1
ATOM 672 C C . ALA A 1 92 ? -19.705 -2.230 24.789 1.00 98.38 92 ALA A C 1
ATOM 674 O O . ALA A 1 92 ? -19.814 -1.007 24.902 1.00 98.38 92 ALA A O 1
ATOM 675 N N . ARG A 1 93 ? -19.429 -3.015 25.835 1.00 97.38 93 ARG A N 1
ATOM 676 C CA . ARG A 1 93 ? -19.288 -2.503 27.204 1.00 97.38 93 ARG A CA 1
ATOM 677 C C . ARG A 1 93 ? -18.152 -1.493 27.337 1.00 97.38 93 ARG A C 1
ATOM 679 O O . ARG A 1 93 ? -18.270 -0.550 28.116 1.00 97.38 93 ARG A O 1
ATOM 686 N N . ALA A 1 94 ? -17.058 -1.663 26.590 1.00 96.12 94 ALA A N 1
ATOM 687 C CA . ALA A 1 94 ? -15.955 -0.708 26.596 1.00 96.12 94 ALA A CA 1
ATOM 688 C C . ALA A 1 94 ? -16.368 0.663 26.024 1.00 96.12 94 ALA A C 1
ATOM 690 O O . ALA A 1 94 ? -15.944 1.686 26.571 1.00 96.12 94 ALA A O 1
ATOM 691 N N . GLY A 1 95 ? -17.199 0.695 24.977 1.00 95.38 95 GLY A N 1
ATOM 692 C CA . GLY A 1 95 ? -17.802 1.925 24.452 1.00 95.38 95 GLY A CA 1
ATOM 693 C C . GLY A 1 95 ? -18.790 2.546 25.442 1.00 95.38 95 GLY A C 1
ATOM 694 O O . GLY A 1 95 ? -18.620 3.690 25.855 1.00 95.38 95 GLY A O 1
ATOM 695 N N . GLU A 1 96 ? -19.756 1.768 25.932 1.00 96.00 96 GLU A N 1
ATOM 696 C CA . GLU A 1 96 ? -20.787 2.221 26.885 1.00 96.00 96 GLU A CA 1
ATOM 697 C C . GLU A 1 96 ? -20.212 2.752 28.205 1.00 96.00 96 GLU A C 1
ATOM 699 O O . GLU A 1 96 ? -20.726 3.706 28.788 1.00 96.00 96 GLU A O 1
ATOM 704 N N . ALA A 1 97 ? -19.112 2.173 28.693 1.00 93.94 97 ALA A N 1
ATOM 705 C CA . ALA A 1 97 ? -18.417 2.689 29.870 1.00 93.94 97 ALA A CA 1
ATOM 706 C C . ALA A 1 97 ? -17.916 4.130 29.670 1.00 93.94 97 ALA A C 1
ATOM 708 O O . ALA A 1 97 ? -17.767 4.867 30.644 1.00 93.94 97 ALA A O 1
ATOM 709 N N . ARG A 1 98 ? -17.683 4.539 28.417 1.00 93.31 98 ARG A N 1
ATOM 710 C CA . ARG A 1 98 ? -17.179 5.858 28.028 1.00 93.31 98 ARG A CA 1
ATOM 711 C C . ARG A 1 98 ? -18.278 6.821 27.560 1.00 93.31 98 ARG A C 1
ATOM 713 O O . ARG A 1 98 ? -17.981 7.957 27.226 1.00 93.31 98 ARG A O 1
ATOM 720 N N . THR A 1 99 ? -19.557 6.460 27.615 1.00 92.00 99 THR A N 1
ATOM 721 C CA . THR A 1 99 ? -20.636 7.428 27.318 1.00 92.00 99 THR A CA 1
ATOM 722 C C . THR A 1 99 ? -20.967 8.338 28.501 1.00 92.00 99 THR A C 1
ATOM 724 O O . THR A 1 99 ? -21.875 9.157 28.414 1.00 92.00 99 THR A O 1
ATOM 727 N N . ARG A 1 100 ? -20.299 8.140 29.645 1.00 84.12 100 ARG A N 1
ATOM 728 C CA . ARG A 1 100 ? -20.543 8.863 30.902 1.00 84.12 100 ARG A CA 1
ATOM 729 C C . ARG A 1 100 ? -19.414 9.828 31.276 1.00 84.12 100 ARG A C 1
ATOM 731 O O . ARG A 1 100 ? -19.396 10.311 32.404 1.00 84.12 100 ARG A O 1
ATOM 738 N N . TRP A 1 101 ? -18.460 10.082 30.375 1.00 78.62 101 TRP A N 1
ATOM 739 C CA . TRP A 1 101 ? -17.440 11.103 30.620 1.00 78.62 101 TRP A CA 1
ATOM 740 C C . TRP A 1 101 ? -18.094 12.483 30.630 1.00 78.62 101 TRP A C 1
ATOM 742 O O . TRP A 1 101 ? -18.843 12.828 29.722 1.00 78.62 101 TRP A O 1
ATOM 752 N N . THR A 1 102 ? -17.792 13.266 31.658 1.00 66.31 102 THR A N 1
ATOM 753 C CA . THR A 1 102 ? -18.227 14.656 31.791 1.00 66.31 102 THR A CA 1
ATOM 754 C C . THR A 1 102 ? -17.013 15.567 31.663 1.00 66.31 102 THR A C 1
ATOM 756 O O . THR A 1 102 ? -15.963 15.282 32.244 1.00 66.31 102 THR A O 1
ATOM 759 N N . VAL A 1 103 ? -17.150 16.662 30.914 1.00 57.75 103 VAL A N 1
ATOM 760 C CA . VAL A 1 103 ? -16.174 17.761 30.903 1.00 57.75 103 VAL A CA 1
ATOM 761 C C . VAL A 1 103 ? -16.345 18.553 32.186 1.00 57.75 103 VAL A C 1
ATOM 763 O O . VAL A 1 103 ? -17.189 19.426 32.271 1.00 57.75 103 VAL A O 1
ATOM 766 N N . ASP A 1 104 ? -15.620 18.119 33.206 1.00 52.47 104 ASP A N 1
ATOM 767 C CA . ASP A 1 104 ? -15.156 18.865 34.373 1.00 52.47 104 ASP A CA 1
ATOM 768 C C . ASP A 1 104 ? -14.398 17.843 35.218 1.00 52.47 104 ASP A C 1
ATOM 770 O O . ASP A 1 104 ? -14.797 16.681 35.275 1.00 52.47 104 ASP A O 1
ATOM 774 N N . GLY A 1 105 ? -13.277 18.223 35.834 1.00 50.53 105 GLY A N 1
ATOM 775 C CA . GLY A 1 105 ? -12.338 17.335 36.547 1.00 50.53 105 GLY A CA 1
ATOM 776 C C . GLY A 1 105 ? -12.881 16.572 37.774 1.00 50.53 105 GLY A C 1
ATOM 777 O O . GLY A 1 105 ? -12.137 16.353 38.727 1.00 50.53 105 GLY A O 1
ATOM 778 N N . GLN A 1 106 ? -14.158 16.194 37.787 1.00 49.34 106 GLN A N 1
ATOM 779 C CA . GLN A 1 106 ? -14.934 15.564 38.852 1.00 49.34 106 GLN A CA 1
ATOM 780 C C . GLN A 1 106 ? -16.034 14.654 38.239 1.00 49.34 106 GLN A C 1
ATOM 782 O O . GLN A 1 106 ? -17.221 14.857 38.468 1.00 49.34 106 GLN A O 1
ATOM 787 N N . GLY A 1 107 ? -15.666 13.654 37.431 1.00 45.41 107 GLY A N 1
ATOM 788 C CA . GLY A 1 107 ? -16.577 12.595 36.958 1.00 45.41 107 GLY A CA 1
ATOM 789 C 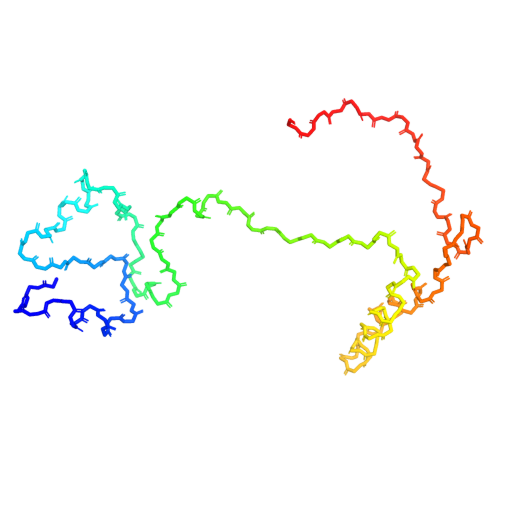C . GLY A 1 107 ? -16.108 11.210 37.431 1.00 45.41 107 GLY A C 1
ATOM 790 O O . GLY A 1 107 ? -14.903 11.027 37.635 1.00 45.41 107 GLY A O 1
ATOM 791 N N . PRO A 1 108 ? -17.001 10.217 37.638 1.00 43.69 108 PRO A N 1
ATOM 792 C CA . PRO A 1 108 ? -16.649 8.924 38.228 1.00 43.69 108 PRO A CA 1
ATOM 793 C C . PRO A 1 108 ? -15.832 8.085 37.234 1.00 43.69 108 PRO A C 1
ATOM 795 O O . PRO A 1 108 ? -16.361 7.288 36.464 1.00 43.69 108 PRO A O 1
ATOM 798 N N . GLY A 1 109 ? -14.522 8.317 37.233 1.00 49.72 109 GLY A N 1
ATOM 799 C CA . GLY A 1 109 ? -13.577 7.719 36.292 1.00 49.72 109 GLY A CA 1
ATOM 800 C C . GLY A 1 109 ? -12.184 8.348 36.293 1.00 49.72 109 GLY A C 1
ATOM 801 O O . GLY A 1 109 ? -11.349 7.930 35.494 1.00 49.72 109 GLY A O 1
ATOM 802 N N . THR A 1 110 ? -11.899 9.318 37.174 1.00 43.62 110 THR A N 1
ATOM 803 C CA . THR A 1 110 ? -10.549 9.865 37.352 1.00 43.62 110 THR A CA 1
ATOM 804 C C . THR A 1 110 ? -9.596 8.758 37.809 1.00 43.62 110 THR A C 1
ATOM 806 O O . THR A 1 110 ? -9.422 8.514 39.004 1.00 43.62 110 THR A O 1
ATOM 809 N N . LEU A 1 111 ? -8.935 8.087 36.863 1.00 43.50 111 LEU A N 1
ATOM 810 C CA . LEU A 1 111 ? -7.648 7.463 37.136 1.00 43.50 111 LEU A CA 1
ATOM 811 C C . LEU A 1 111 ? -6.751 8.609 37.587 1.00 43.50 111 LEU A C 1
ATOM 813 O O . LEU A 1 111 ? -6.342 9.441 36.779 1.00 43.50 111 LEU A O 1
ATOM 817 N N . LYS A 1 112 ? -6.511 8.697 38.901 1.00 34.59 112 LYS A N 1
ATOM 818 C CA . LYS A 1 112 ? -5.465 9.554 39.446 1.00 34.59 112 LYS A CA 1
ATOM 819 C C . LYS A 1 112 ? -4.193 9.141 38.722 1.00 34.59 112 LYS A C 1
ATOM 821 O O . LYS A 1 112 ? -3.643 8.081 39.000 1.00 34.59 112 LYS A O 1
ATOM 826 N N . THR A 1 113 ? -3.756 9.941 37.756 1.00 38.88 113 THR A N 1
ATOM 827 C CA . THR A 1 113 ? -2.422 9.796 37.198 1.00 38.88 113 THR A CA 1
ATOM 828 C C . THR A 1 113 ? -1.482 10.099 38.348 1.00 38.88 113 THR A C 1
ATOM 830 O O . THR A 1 113 ? -1.259 11.263 38.686 1.00 38.88 113 THR A O 1
ATOM 833 N N . THR A 1 114 ? -0.968 9.061 38.997 1.00 36.81 114 THR A N 1
ATOM 834 C CA . THR A 1 114 ? 0.245 9.166 39.790 1.00 36.81 114 THR A CA 1
ATOM 835 C C . THR A 1 114 ? 1.312 9.602 38.793 1.00 36.81 114 THR A C 1
ATOM 837 O O . THR A 1 114 ? 1.902 8.786 38.093 1.00 36.81 114 THR A O 1
ATOM 840 N N . ARG A 1 115 ? 1.506 10.918 38.638 1.00 41.69 115 ARG A N 1
ATOM 841 C CA . ARG A 1 115 ? 2.740 11.460 38.076 1.00 41.69 115 ARG A CA 1
ATOM 842 C C . ARG A 1 115 ? 3.825 11.147 39.101 1.00 41.69 115 ARG A C 1
ATOM 844 O O . ARG A 1 115 ? 4.231 12.008 39.876 1.00 41.69 115 ARG A O 1
ATOM 851 N N . GLU A 1 116 ? 4.268 9.895 39.130 1.00 41.59 116 GLU A N 1
ATOM 852 C CA . GLU A 1 116 ? 5.629 9.624 39.544 1.00 41.59 116 GLU A CA 1
ATOM 853 C C . GLU A 1 116 ? 6.523 10.285 38.503 1.00 41.59 116 GLU A C 1
ATOM 855 O O . GLU A 1 116 ? 6.473 9.988 37.310 1.00 41.59 116 GLU A O 1
ATOM 860 N N . LYS A 1 117 ? 7.272 11.277 38.982 1.00 44.50 117 LYS A N 1
ATOM 861 C CA . LYS A 1 117 ? 8.370 11.912 38.271 1.00 44.50 117 LYS A CA 1
ATOM 862 C C . LYS A 1 117 ? 9.329 10.816 37.822 1.00 44.50 117 LYS A C 1
ATOM 864 O O . LYS A 1 117 ? 10.132 10.347 38.623 1.00 44.50 117 LYS A O 1
ATOM 869 N N . ASN A 1 118 ? 9.265 10.410 36.564 1.00 47.28 118 ASN A N 1
ATOM 870 C CA . ASN A 1 118 ? 10.373 9.691 35.972 1.00 47.28 118 ASN A CA 1
ATOM 871 C C . ASN A 1 118 ? 10.412 9.912 34.463 1.00 47.28 118 ASN A C 1
ATOM 873 O O . ASN A 1 118 ? 9.410 9.686 33.791 1.00 47.28 118 ASN A O 1
ATOM 877 N N . GLN A 1 119 ? 11.616 10.247 33.983 1.00 43.66 119 GLN A N 1
ATOM 878 C CA . GLN A 1 119 ? 12.061 10.338 32.584 1.00 43.66 119 GLN A CA 1
ATOM 879 C C . GLN A 1 119 ? 11.714 11.692 31.917 1.00 43.66 119 GLN A C 1
ATOM 881 O O . GLN A 1 119 ? 10.553 11.973 31.667 1.00 43.66 119 GLN A O 1
ATOM 886 N N . ASP A 1 120 ? 12.634 12.604 31.574 1.00 46.69 120 ASP A N 1
ATOM 887 C CA . ASP A 1 120 ? 14.086 12.530 31.327 1.00 46.69 120 ASP A CA 1
ATOM 888 C C . ASP A 1 120 ? 14.537 11.248 30.637 1.00 46.69 120 ASP A C 1
ATOM 890 O O . ASP A 1 120 ? 15.510 10.613 31.028 1.00 46.69 120 ASP A O 1
ATOM 894 N N . ARG A 1 121 ? 13.803 10.860 29.591 1.00 46.09 121 ARG A N 1
ATOM 895 C CA . ARG A 1 121 ? 14.361 10.147 28.441 1.00 46.09 121 ARG A CA 1
ATOM 896 C C . ARG A 1 121 ? 13.691 10.682 27.190 1.00 46.09 121 ARG A C 1
ATOM 898 O O . ARG A 1 121 ? 12.534 10.380 26.916 1.00 46.09 121 ARG A O 1
ATOM 905 N N . GLY A 1 122 ? 14.444 11.524 26.487 1.00 34.94 122 GLY A N 1
ATOM 906 C CA . GLY A 1 122 ? 14.100 12.024 25.169 1.00 34.94 122 GLY A CA 1
ATOM 907 C C . GLY A 1 122 ? 13.689 10.874 24.260 1.00 34.94 122 GLY A C 1
ATOM 908 O O . GLY A 1 122 ? 14.373 9.853 24.163 1.00 34.94 122 GLY A O 1
ATOM 909 N N . PHE A 1 123 ? 12.543 11.049 23.620 1.00 44.03 123 PHE A N 1
ATOM 910 C CA . PHE A 1 123 ? 12.144 10.242 22.487 1.00 44.03 123 PHE A CA 1
ATOM 911 C C . PHE A 1 123 ? 12.645 10.973 21.238 1.00 44.03 123 PHE A C 1
ATOM 913 O O . PHE A 1 123 ? 11.868 11.660 20.590 1.00 44.03 123 PHE A O 1
ATOM 920 N N . PHE A 1 124 ? 13.948 10.807 20.976 1.00 43.28 124 PHE A N 1
ATOM 921 C CA . PHE A 1 124 ? 14.745 11.423 19.902 1.00 43.28 124 PHE A CA 1
ATOM 922 C C . PHE A 1 124 ? 14.865 12.954 19.921 1.00 43.28 124 PHE A C 1
ATOM 924 O O . PHE A 1 124 ? 13.855 13.663 20.104 1.00 43.28 124 PHE A O 1
#

Foldseek 3Di:
DADPDQPVVVVVDPFDQDDAGHDVRDVVCCVDDVDHDPQGDPPPCSNPDYGDDPVVVDDDDDDDDDPDLQVCLVVLCVQLVVCVVVVNNVRNVVSVVSNQDDPDPDGPPPPPPPPPDDDPPDPD

Secondary structure (DSSP, 8-state):
--SS-HHHHHTT----S----STT--HHHHHTTSS-------TTGGGT-----GGGG---------S-TTTTHHHHHHHHHHHHHTT-HHHHHHHHTTTT--SSS-STT---------------

Radius of gyration: 26.93 Å; chains: 1; bounding box: 47×34×72 Å